Protein AF-A0A961I133-F1 (afdb_monomer_lite)

pLDDT: mean 90.17, std 13.54, range [42.69, 98.56]

Structure (mmCIF, N/CA/C/O backbone):
data_AF-A0A961I133-F1
#
_entry.id   AF-A0A961I133-F1
#
loop_
_atom_site.group_PDB
_atom_site.id
_atom_site.type_symbol
_atom_site.label_atom_id
_atom_site.label_alt_id
_atom_site.label_comp_id
_atom_site.label_asym_id
_atom_site.label_entity_id
_atom_site.label_seq_id
_atom_site.pdbx_PDB_ins_code
_atom_site.Cartn_x
_atom_site.Cartn_y
_atom_site.Cartn_z
_atom_site.occupancy
_atom_site.B_iso_or_equiv
_atom_site.auth_seq_id
_atom_site.auth_comp_id
_atom_site.auth_asym_id
_atom_site.auth_atom_id
_atom_site.pdbx_PDB_model_num
ATOM 1 N N . MET A 1 1 ? 59.436 -11.239 -15.183 1.00 50.59 1 MET A N 1
ATOM 2 C CA . MET A 1 1 ? 58.950 -12.524 -14.637 1.00 50.59 1 MET A CA 1
ATOM 3 C C . MET A 1 1 ? 58.895 -12.315 -13.132 1.00 50.59 1 MET A C 1
ATOM 5 O O . MET A 1 1 ? 59.951 -12.216 -12.537 1.00 50.59 1 MET A O 1
ATOM 9 N N . THR A 1 2 ? 57.771 -11.971 -12.509 1.00 42.69 2 THR A N 1
ATOM 10 C CA . THR A 1 2 ? 56.448 -12.614 -12.539 1.00 42.69 2 THR A CA 1
ATOM 11 C C . THR A 1 2 ? 55.341 -11.593 -12.214 1.00 42.69 2 THR A C 1
ATOM 13 O O . THR A 1 2 ? 55.454 -10.838 -11.253 1.00 42.69 2 THR A O 1
ATOM 16 N N . THR A 1 3 ? 54.274 -11.553 -13.017 1.00 49.84 3 THR A N 1
ATOM 17 C CA . THR A 1 3 ? 53.020 -10.855 -12.696 1.00 49.84 3 THR A CA 1
ATOM 18 C C . THR A 1 3 ? 52.151 -11.805 -11.878 1.00 49.84 3 THR A C 1
ATOM 20 O O . THR A 1 3 ? 51.937 -12.947 -12.280 1.00 49.84 3 THR A O 1
ATOM 23 N N . ILE A 1 4 ? 51.709 -11.373 -10.698 1.00 60.94 4 ILE A N 1
ATOM 24 C CA . ILE A 1 4 ? 50.721 -12.113 -9.911 1.00 60.94 4 ILE A CA 1
ATOM 25 C C . ILE A 1 4 ? 49.348 -11.657 -10.398 1.00 60.94 4 ILE A C 1
ATOM 27 O O . ILE A 1 4 ? 48.815 -10.646 -9.944 1.00 60.94 4 ILE A O 1
ATOM 31 N N . ASP A 1 5 ? 48.798 -12.405 -11.349 1.00 55.34 5 ASP A N 1
ATOM 32 C CA . ASP A 1 5 ? 47.393 -12.326 -11.726 1.00 55.34 5 ASP A CA 1
ATOM 33 C C . ASP A 1 5 ? 46.580 -12.968 -10.596 1.00 55.34 5 ASP A C 1
ATOM 35 O O . ASP A 1 5 ? 46.339 -14.177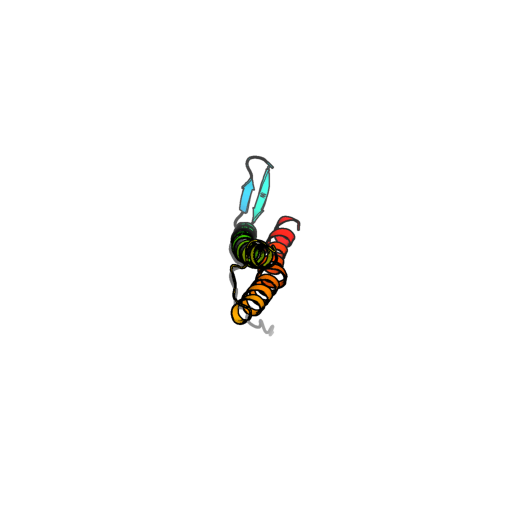 -10.563 1.00 55.34 5 ASP A O 1
ATOM 39 N N . HIS A 1 6 ? 46.208 -12.164 -9.598 1.00 57.12 6 HIS A N 1
ATOM 40 C CA . HIS A 1 6 ? 45.223 -12.578 -8.609 1.00 57.12 6 HIS A CA 1
ATOM 41 C C . HIS A 1 6 ? 43.899 -12.807 -9.337 1.00 57.12 6 HIS A C 1
ATOM 43 O O . HIS A 1 6 ? 43.289 -11.868 -9.843 1.00 57.12 6 HIS A O 1
ATOM 49 N N . GLY A 1 7 ? 43.503 -14.079 -9.413 1.00 51.88 7 GLY A N 1
ATOM 50 C CA . GLY A 1 7 ? 42.318 -14.561 -10.104 1.00 51.88 7 GLY A CA 1
ATOM 51 C C . GLY A 1 7 ? 41.072 -13.737 -9.799 1.00 51.88 7 GLY A C 1
ATOM 52 O O . GLY A 1 7 ? 40.390 -13.957 -8.799 1.00 51.88 7 GLY A O 1
ATOM 53 N N . ALA A 1 8 ? 40.737 -12.834 -10.717 1.00 59.41 8 ALA A N 1
ATOM 54 C CA . ALA A 1 8 ? 39.376 -12.373 -10.881 1.00 59.41 8 ALA A CA 1
ATOM 55 C C . ALA A 1 8 ? 38.589 -13.574 -11.405 1.00 59.41 8 ALA A C 1
ATOM 57 O O . ALA A 1 8 ? 38.661 -13.921 -12.584 1.00 59.41 8 ALA A O 1
ATOM 58 N N . ILE A 1 9 ? 37.891 -14.260 -10.501 1.00 64.62 9 ILE A N 1
ATOM 59 C CA . ILE A 1 9 ? 36.848 -15.216 -10.862 1.00 64.62 9 ILE A CA 1
ATOM 60 C C . ILE A 1 9 ? 35.946 -14.461 -11.837 1.00 64.62 9 ILE A C 1
ATOM 62 O O . ILE A 1 9 ? 35.340 -13.460 -11.456 1.00 64.62 9 ILE A O 1
ATOM 66 N N . GLY A 1 10 ? 35.939 -14.873 -13.106 1.00 56.66 10 GLY A N 1
ATOM 67 C CA . GLY A 1 10 ? 35.105 -14.279 -14.140 1.00 56.66 10 GLY A CA 1
ATOM 68 C C . GLY A 1 10 ? 33.644 -14.540 -13.807 1.00 56.66 10 GLY A C 1
ATOM 69 O O . GLY A 1 10 ? 33.047 -15.482 -14.320 1.00 56.66 10 GLY A O 1
ATOM 70 N N . VAL A 1 11 ? 33.074 -13.740 -12.908 1.00 64.31 11 VAL A N 1
ATOM 71 C CA . VAL A 1 11 ? 31.636 -13.699 -12.692 1.00 64.31 11 VAL A CA 1
ATOM 72 C C . VAL A 1 11 ? 31.069 -13.167 -13.995 1.00 64.31 11 VAL A C 1
ATOM 74 O O . VAL A 1 11 ? 31.267 -12.001 -14.337 1.00 64.31 11 VAL A O 1
ATOM 77 N N . ALA A 1 12 ? 30.438 -14.052 -14.765 1.00 67.31 12 ALA A N 1
ATOM 78 C CA . ALA A 1 12 ? 29.729 -13.671 -15.972 1.00 67.31 12 ALA A CA 1
ATOM 79 C C . ALA A 1 12 ? 28.796 -12.504 -15.627 1.00 67.31 12 ALA A C 1
ATOM 81 O O . ALA A 1 12 ? 27.971 -12.616 -14.717 1.00 67.31 12 ALA A O 1
ATOM 82 N N . ALA A 1 13 ? 28.961 -11.376 -16.321 1.00 66.44 13 ALA A N 1
ATOM 83 C CA . ALA A 1 13 ? 28.079 -10.235 -16.144 1.00 66.44 13 ALA A CA 1
ATOM 84 C C . ALA A 1 13 ? 26.623 -10.702 -16.340 1.00 66.44 13 ALA A C 1
ATOM 86 O O . ALA A 1 13 ? 26.351 -11.439 -17.298 1.00 66.44 13 ALA A O 1
ATOM 87 N N . PRO A 1 14 ? 25.691 -10.332 -15.442 1.00 70.12 14 PRO A N 1
ATOM 88 C CA . PRO A 1 14 ? 24.295 -10.707 -15.596 1.00 70.12 14 PRO A CA 1
ATOM 89 C C . PRO A 1 14 ? 23.801 -10.236 -16.964 1.00 70.12 14 PRO A C 1
ATOM 91 O O . PRO A 1 14 ? 24.086 -9.122 -17.399 1.00 70.12 14 PRO A O 1
ATOM 94 N N . HIS A 1 15 ? 23.087 -11.113 -17.661 1.00 73.81 15 HIS A N 1
ATOM 95 C CA . HIS A 1 15 ? 22.559 -10.846 -18.993 1.00 73.81 15 HIS A CA 1
ATOM 96 C C . HIS A 1 15 ? 21.523 -9.726 -18.895 1.00 73.81 15 HIS A C 1
ATOM 98 O O . HIS A 1 15 ? 20.404 -9.927 -18.424 1.00 73.81 15 HIS A O 1
ATOM 104 N N . VAL A 1 16 ? 21.924 -8.533 -19.326 1.00 83.06 16 VAL A N 1
ATOM 105 C CA . VAL A 1 16 ? 21.072 -7.349 -19.342 1.00 83.06 16 VAL A CA 1
ATOM 106 C C . VAL A 1 16 ? 20.086 -7.483 -20.501 1.00 83.06 16 VAL A C 1
ATOM 108 O O . VAL A 1 16 ? 20.473 -7.485 -21.671 1.00 83.06 16 VAL A O 1
ATOM 111 N N . GLN A 1 17 ? 18.808 -7.674 -20.174 1.00 91.12 17 GLN A N 1
ATOM 112 C CA . GLN A 1 17 ? 17.739 -7.829 -21.156 1.00 91.12 17 GLN A CA 1
ATOM 113 C C . GLN A 1 17 ? 16.886 -6.569 -21.222 1.00 91.12 17 GLN A C 1
ATOM 115 O O . GLN A 1 17 ? 16.371 -6.102 -20.207 1.00 91.12 17 GLN A O 1
ATOM 120 N N . TYR A 1 18 ? 16.650 -6.095 -22.441 1.00 92.88 18 TYR A N 1
ATOM 121 C CA . TYR A 1 18 ? 15.837 -4.916 -22.705 1.00 92.88 18 TYR A CA 1
ATOM 122 C C . TYR A 1 18 ? 14.605 -5.269 -23.528 1.00 92.88 18 TYR A C 1
ATOM 124 O O . TYR A 1 18 ? 14.665 -6.114 -24.421 1.00 92.88 18 TYR A O 1
ATOM 132 N N . ARG A 1 19 ? 13.509 -4.541 -23.301 1.00 92.50 19 ARG A N 1
ATOM 133 C CA . ARG A 1 19 ? 12.402 -4.443 -24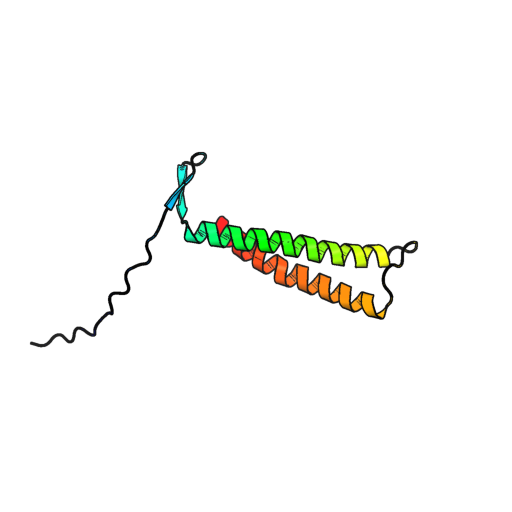.260 1.00 92.50 19 ARG A CA 1
ATOM 134 C C . ARG A 1 19 ? 12.276 -3.023 -24.790 1.00 92.50 19 ARG A C 1
ATOM 136 O O . ARG A 1 19 ? 12.536 -2.061 -24.070 1.00 92.50 19 ARG A O 1
ATOM 143 N N . ILE A 1 20 ? 11.841 -2.890 -26.038 1.00 94.38 20 ILE A N 1
ATOM 144 C CA . ILE A 1 20 ? 11.473 -1.593 -26.610 1.00 94.38 20 ILE A CA 1
ATOM 145 C C . ILE A 1 20 ? 9.985 -1.376 -26.367 1.00 94.38 20 ILE A C 1
ATOM 147 O O . ILE A 1 20 ? 9.161 -2.217 -26.728 1.00 94.38 20 ILE A O 1
ATOM 151 N N . CYS A 1 21 ? 9.627 -0.262 -25.731 1.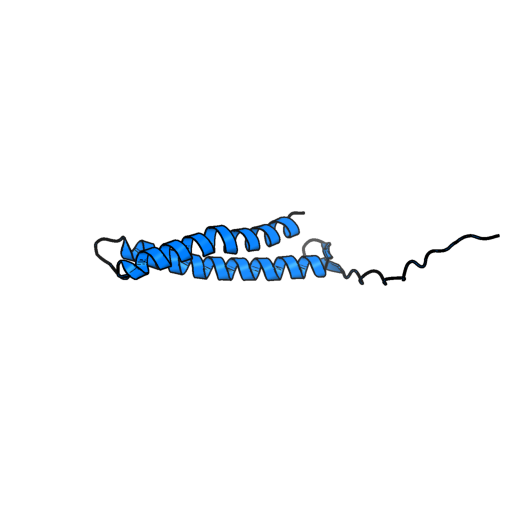00 91.12 21 CYS A N 1
ATOM 152 C CA . CYS A 1 21 ? 8.225 0.108 -25.591 1.00 91.12 21 CYS A CA 1
ATOM 153 C C . CYS A 1 21 ? 7.654 0.504 -26.968 1.00 91.12 21 CYS A C 1
ATOM 155 O O . CYS A 1 21 ? 8.181 1.442 -27.568 1.00 91.12 21 CYS A O 1
ATOM 157 N N . PRO A 1 22 ? 6.573 -0.131 -27.461 1.00 93.31 22 PRO A N 1
ATOM 158 C CA . PRO A 1 22 ? 6.021 0.173 -28.785 1.00 93.31 22 PRO A CA 1
ATOM 159 C C . PRO A 1 22 ? 5.403 1.576 -28.871 1.00 93.31 22 PRO A C 1
ATOM 161 O O . PRO A 1 22 ? 5.327 2.141 -29.953 1.00 93.31 22 PRO A O 1
ATOM 164 N N . PHE A 1 23 ? 4.990 2.150 -27.737 1.00 93.44 23 PHE A N 1
ATOM 165 C CA . PHE A 1 23 ? 4.366 3.474 -27.690 1.00 93.44 23 PHE A CA 1
ATOM 166 C C . PHE A 1 23 ? 5.382 4.610 -27.546 1.00 93.44 23 PHE A C 1
ATOM 168 O O . PHE A 1 23 ? 5.200 5.671 -28.130 1.00 93.44 23 PHE A O 1
ATOM 175 N N . THR A 1 24 ? 6.442 4.409 -26.756 1.00 92.12 24 THR A N 1
ATOM 176 C CA . THR A 1 24 ? 7.406 5.478 -26.429 1.00 92.12 24 THR A CA 1
ATOM 177 C C . THR A 1 24 ? 8.767 5.309 -27.100 1.00 92.12 24 THR A C 1
ATOM 179 O O . THR A 1 24 ? 9.595 6.210 -27.008 1.00 92.12 24 THR A O 1
ATOM 182 N N . GLY A 1 25 ? 9.051 4.153 -27.709 1.00 92.38 25 GLY A N 1
ATOM 183 C CA . GLY A 1 25 ? 10.352 3.828 -28.304 1.00 92.38 25 GLY A CA 1
ATOM 184 C C . GLY A 1 25 ? 11.502 3.684 -27.297 1.00 92.38 25 GLY A C 1
ATOM 185 O O . GLY A 1 25 ? 12.641 3.446 -27.696 1.00 92.38 25 GLY A O 1
ATOM 186 N N . ARG A 1 26 ? 11.243 3.822 -25.988 1.00 90.94 26 ARG A N 1
ATOM 187 C CA . ARG A 1 26 ? 12.282 3.755 -24.950 1.00 90.94 26 ARG A CA 1
ATOM 188 C C . 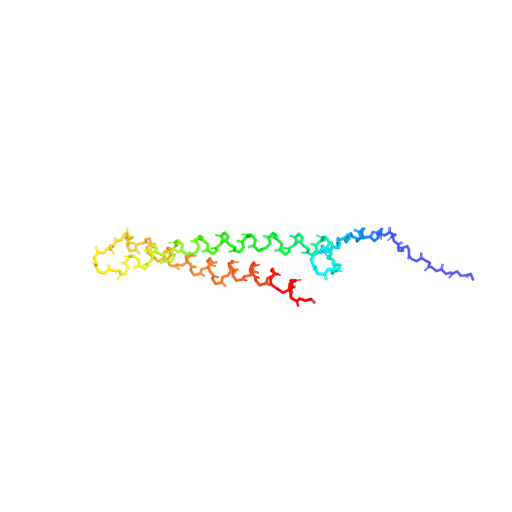ARG A 1 26 ? 12.732 2.316 -24.694 1.00 90.94 26 ARG A C 1
ATOM 190 O O . ARG A 1 26 ? 11.914 1.392 -24.692 1.00 90.94 26 ARG A O 1
ATOM 197 N N . ARG A 1 27 ? 14.034 2.157 -24.431 1.00 91.44 27 ARG A N 1
ATOM 198 C CA . ARG A 1 27 ? 14.638 0.918 -23.923 1.00 91.44 27 ARG A CA 1
ATOM 199 C C . ARG A 1 27 ? 14.302 0.773 -22.445 1.00 91.44 27 ARG A C 1
ATOM 201 O O . ARG A 1 27 ? 14.667 1.639 -21.659 1.00 91.44 27 ARG A O 1
ATOM 208 N N . ILE A 1 28 ? 13.612 -0.304 -22.093 1.00 91.94 28 ILE A N 1
ATOM 209 C CA . ILE A 1 28 ? 13.236 -0.624 -20.718 1.00 91.94 28 ILE A CA 1
ATOM 210 C C . ILE A 1 28 ? 14.010 -1.857 -20.275 1.00 91.94 28 ILE A C 1
ATOM 212 O O . ILE A 1 28 ? 13.921 -2.911 -20.907 1.00 91.94 28 ILE A O 1
ATOM 216 N N . GLU A 1 29 ? 14.746 -1.703 -19.183 1.00 93.06 29 GLU A N 1
ATOM 217 C CA . GLU A 1 29 ? 15.487 -2.774 -18.526 1.00 93.06 29 GLU A CA 1
ATOM 218 C C . GLU A 1 29 ? 14.549 -3.764 -17.849 1.00 93.06 29 GLU A C 1
ATOM 220 O O . GLU A 1 29 ? 13.696 -3.381 -17.043 1.00 93.06 29 GLU A O 1
ATOM 225 N N . ARG A 1 30 ? 14.721 -5.059 -18.129 1.00 91.94 30 ARG A N 1
ATOM 226 C CA . ARG A 1 30 ? 13.807 -6.093 -17.633 1.00 91.94 30 ARG A CA 1
ATOM 227 C C . ARG A 1 30 ? 13.838 -6.221 -16.110 1.00 91.94 30 ARG A C 1
ATOM 229 O O . ARG A 1 30 ? 12.785 -6.396 -15.499 1.00 91.94 30 ARG A O 1
ATOM 236 N N . ASN A 1 31 ? 15.017 -6.115 -15.498 1.00 93.00 31 ASN A N 1
ATOM 237 C CA . ASN A 1 31 ? 15.163 -6.227 -14.044 1.00 93.00 31 ASN A CA 1
ATOM 238 C C . ASN A 1 31 ? 14.529 -5.031 -13.322 1.00 93.00 31 ASN A C 1
ATOM 240 O O . ASN A 1 31 ? 13.802 -5.224 -12.348 1.00 93.00 31 ASN A O 1
ATOM 244 N N . ALA A 1 32 ? 14.740 -3.817 -13.838 1.00 93.25 32 ALA A N 1
ATOM 245 C CA . ALA A 1 32 ? 14.118 -2.610 -13.300 1.00 93.25 32 ALA A CA 1
ATOM 246 C C . ALA A 1 32 ? 12.591 -2.662 -13.445 1.00 93.25 32 ALA A C 1
ATOM 248 O O . ALA A 1 32 ? 11.872 -2.388 -12.489 1.00 93.25 32 ALA A O 1
ATOM 249 N N . GLU A 1 33 ? 12.078 -3.102 -14.600 1.00 94.38 33 GLU A N 1
ATOM 250 C CA . GLU A 1 33 ? 10.637 -3.260 -14.809 1.00 94.38 33 GLU A CA 1
ATOM 251 C C . GLU A 1 33 ? 10.001 -4.216 -13.792 1.00 94.38 33 GLU A C 1
ATOM 253 O O . GLU A 1 33 ? 8.931 -3.923 -13.255 1.00 94.38 33 GLU A O 1
ATOM 258 N N . ILE A 1 34 ? 10.636 -5.363 -13.534 1.00 95.19 34 ILE A N 1
ATOM 259 C CA . ILE A 1 34 ? 10.134 -6.334 -12.555 1.00 95.19 34 ILE A CA 1
ATOM 260 C C . ILE A 1 34 ? 10.148 -5.717 -11.156 1.00 95.19 34 ILE A C 1
ATOM 262 O O . ILE A 1 34 ? 9.143 -5.810 -10.452 1.00 95.19 34 ILE A O 1
ATOM 266 N N . LEU A 1 35 ? 11.243 -5.053 -10.775 1.00 95.50 35 LEU A N 1
ATOM 267 C CA . LEU A 1 35 ? 11.367 -4.411 -9.470 1.00 95.50 35 LEU A CA 1
ATOM 268 C C . LEU A 1 35 ? 10.277 -3.351 -9.262 1.00 95.50 35 LEU A C 1
ATOM 270 O O . LEU A 1 35 ? 9.574 -3.397 -8.252 1.00 95.50 35 LEU A O 1
ATOM 274 N N . ILE A 1 36 ? 10.082 -2.455 -10.233 1.00 97.38 36 ILE A N 1
ATOM 275 C CA . ILE A 1 36 ? 9.031 -1.428 -10.197 1.00 97.38 36 ILE A CA 1
ATOM 276 C C . ILE A 1 36 ? 7.661 -2.088 -10.053 1.00 97.38 36 ILE A C 1
ATOM 278 O O . ILE A 1 36 ? 6.881 -1.708 -9.184 1.00 97.38 36 ILE A O 1
ATOM 282 N N . ARG A 1 37 ? 7.363 -3.103 -10.872 1.00 97.31 37 ARG A N 1
ATOM 283 C CA . ARG A 1 37 ? 6.047 -3.751 -10.887 1.00 97.31 37 ARG A CA 1
ATOM 284 C C . ARG A 1 37 ? 5.727 -4.442 -9.564 1.00 97.31 37 ARG A C 1
ATOM 286 O O . ARG A 1 37 ? 4.619 -4.283 -9.061 1.00 97.31 37 ARG A O 1
ATOM 293 N N . VAL A 1 38 ? 6.669 -5.202 -9.007 1.00 98.25 38 VAL A N 1
ATOM 294 C CA . VAL A 1 38 ? 6.465 -5.927 -7.743 1.00 98.25 38 VAL A CA 1
ATOM 295 C C . VAL A 1 38 ? 6.218 -4.945 -6.599 1.00 98.25 38 VAL A C 1
ATOM 297 O O . VAL A 1 38 ? 5.245 -5.104 -5.863 1.00 98.25 38 VAL A O 1
ATOM 300 N N . ASN A 1 39 ? 7.039 -3.897 -6.492 1.00 98.44 39 ASN A N 1
ATOM 301 C CA . ASN A 1 39 ? 6.878 -2.878 -5.456 1.00 98.44 39 ASN A CA 1
ATOM 302 C C . ASN A 1 39 ? 5.584 -2.068 -5.642 1.00 98.44 39 ASN A C 1
ATOM 304 O O . ASN A 1 39 ? 4.865 -1.842 -4.674 1.00 98.44 39 ASN A O 1
ATOM 308 N N . ALA A 1 40 ? 5.222 -1.708 -6.877 1.00 98.31 40 ALA A N 1
ATOM 309 C CA . ALA A 1 40 ? 3.982 -0.985 -7.162 1.00 98.31 40 ALA A CA 1
ATOM 310 C C . ALA A 1 40 ? 2.735 -1.801 -6.783 1.00 98.31 40 ALA A C 1
ATOM 312 O O . ALA A 1 40 ? 1.811 -1.272 -6.169 1.00 98.31 40 ALA A O 1
ATOM 313 N N . VAL A 1 41 ? 2.710 -3.098 -7.108 1.00 98.56 41 VAL A N 1
ATOM 314 C CA . VAL A 1 41 ? 1.601 -3.985 -6.723 1.00 98.56 41 VAL A CA 1
ATOM 315 C C . VAL A 1 41 ? 1.534 -4.136 -5.204 1.00 98.56 41 VAL A C 1
ATOM 317 O O . VAL A 1 41 ? 0.452 -4.002 -4.634 1.00 98.56 41 VAL A O 1
ATOM 320 N N . ALA A 1 42 ? 2.673 -4.351 -4.539 1.00 98.31 42 ALA A N 1
ATOM 321 C CA . ALA A 1 42 ? 2.731 -4.411 -3.080 1.00 98.31 42 ALA A CA 1
ATOM 322 C C . ALA A 1 42 ? 2.202 -3.115 -2.441 1.00 98.31 42 ALA A C 1
ATOM 324 O O . ALA A 1 42 ? 1.374 -3.176 -1.534 1.00 98.31 42 ALA A O 1
ATOM 325 N N . ALA A 1 43 ? 2.595 -1.949 -2.961 1.00 98.50 43 ALA A N 1
ATOM 326 C CA . ALA A 1 43 ? 2.115 -0.655 -2.491 1.00 98.50 43 ALA A CA 1
ATOM 327 C C . ALA A 1 43 ? 0.586 -0.536 -2.588 1.00 98.50 43 ALA A C 1
ATOM 329 O O . ALA A 1 43 ? -0.052 -0.129 -1.623 1.00 98.50 43 ALA A O 1
ATOM 330 N N . VAL A 1 44 ? -0.029 -0.936 -3.705 1.00 98.44 44 VAL A N 1
ATOM 331 C CA . VAL A 1 44 ? -1.498 -0.899 -3.851 1.00 98.44 44 VAL A CA 1
ATOM 332 C C . VAL A 1 44 ? -2.190 -1.823 -2.844 1.00 98.44 44 VAL A C 1
ATOM 334 O O . VAL A 1 44 ? -3.195 -1.433 -2.249 1.00 98.44 44 VAL A O 1
ATOM 337 N N . VAL A 1 45 ? -1.644 -3.019 -2.603 1.00 98.56 45 VAL A N 1
ATOM 338 C CA . VAL A 1 45 ? -2.182 -3.952 -1.600 1.00 98.56 45 VAL A CA 1
ATOM 339 C C . VAL A 1 45 ? -2.107 -3.346 -0.199 1.00 98.56 45 VAL A C 1
ATOM 341 O O . VAL A 1 45 ? -3.114 -3.320 0.509 1.00 98.56 45 VAL A O 1
ATOM 344 N N . PHE A 1 46 ? -0.954 -2.794 0.188 1.00 98.56 46 PHE A N 1
ATOM 345 C CA . PHE A 1 46 ? -0.817 -2.122 1.479 1.00 98.56 46 PHE A CA 1
ATOM 346 C C . PHE A 1 46 ? -1.720 -0.893 1.572 1.00 98.56 46 PHE A C 1
ATOM 348 O O . PHE A 1 46 ? -2.339 -0.693 2.610 1.00 98.56 46 PHE A O 1
ATOM 355 N N . LEU A 1 47 ? -1.896 -0.109 0.509 1.00 98.38 47 LEU A N 1
ATOM 356 C CA . LEU A 1 47 ? -2.834 1.015 0.517 1.00 98.38 47 LEU A CA 1
ATOM 357 C C . LEU A 1 47 ? -4.270 0.551 0.798 1.00 98.38 47 LEU A C 1
ATOM 359 O O . LEU A 1 47 ? -4.958 1.167 1.608 1.00 98.38 47 LEU A O 1
ATOM 363 N N . ALA A 1 48 ? -4.710 -0.548 0.180 1.00 98.56 48 ALA A N 1
ATOM 364 C CA . ALA A 1 48 ? -6.041 -1.103 0.408 1.00 98.56 48 ALA A CA 1
ATOM 365 C C . ALA A 1 48 ? -6.223 -1.592 1.856 1.00 98.56 48 ALA A C 1
ATOM 367 O O . ALA A 1 48 ? -7.217 -1.252 2.498 1.00 98.56 48 ALA A O 1
ATOM 368 N N . VAL A 1 49 ? -5.249 -2.331 2.399 1.00 98.50 49 VAL A N 1
ATOM 369 C CA . VAL A 1 49 ? -5.283 -2.822 3.791 1.00 98.50 49 VAL A CA 1
ATOM 370 C C . VAL A 1 49 ? -5.244 -1.663 4.792 1.00 98.50 49 VAL A C 1
ATOM 372 O O . VAL A 1 49 ? -6.035 -1.611 5.734 1.00 98.50 49 VAL A O 1
ATOM 375 N N . GLY A 1 50 ? -4.374 -0.682 4.559 1.00 98.31 50 GLY A N 1
ATOM 376 C CA . GLY A 1 50 ? -4.268 0.515 5.387 1.00 98.31 50 GLY A CA 1
ATOM 377 C C . GLY A 1 50 ? -5.530 1.360 5.331 1.00 98.31 50 GLY A C 1
ATOM 378 O O . GLY A 1 50 ? -6.026 1.785 6.372 1.00 98.31 50 GLY A O 1
ATOM 379 N N . GLY A 1 51 ? -6.091 1.556 4.138 1.00 98.19 51 GLY A N 1
ATOM 380 C CA . GLY A 1 51 ? -7.360 2.247 3.931 1.00 98.19 51 GLY A CA 1
ATOM 381 C C . GLY A 1 51 ? -8.523 1.545 4.628 1.00 98.19 51 GLY A C 1
ATOM 382 O O . GLY A 1 51 ? -9.345 2.212 5.249 1.00 98.19 51 GLY A O 1
ATOM 383 N N . PHE A 1 52 ? -8.550 0.210 4.622 1.00 98.38 52 PHE A N 1
ATOM 384 C CA . PHE A 1 52 ? -9.539 -0.568 5.365 1.00 98.38 52 PHE A CA 1
ATOM 385 C C . PHE A 1 52 ? -9.447 -0.320 6.879 1.00 98.38 52 PHE A C 1
ATOM 387 O O . PHE A 1 52 ? -10.455 0.006 7.504 1.00 98.38 52 PHE A O 1
ATOM 394 N N . PHE A 1 53 ? -8.249 -0.375 7.473 1.00 98.00 53 PHE A N 1
ATOM 395 C CA . PHE A 1 53 ? -8.076 -0.025 8.890 1.00 98.00 53 PHE A CA 1
ATOM 396 C C . PHE A 1 53 ? -8.446 1.434 9.185 1.00 98.00 53 PHE A C 1
ATOM 398 O O . PHE A 1 53 ? -9.098 1.711 10.191 1.00 98.00 53 PHE A O 1
ATOM 405 N N . GLY A 1 54 ? -8.100 2.361 8.289 1.00 97.38 54 GLY A N 1
ATOM 406 C CA . GLY A 1 54 ? -8.483 3.769 8.404 1.00 97.38 54 GLY A CA 1
ATOM 407 C C . GLY A 1 54 ? -10.000 3.961 8.380 1.00 97.38 54 GLY A C 1
ATOM 408 O O . GLY A 1 54 ? -10.537 4.733 9.173 1.00 97.38 54 GLY A O 1
ATOM 409 N N . LEU A 1 55 ? -10.708 3.204 7.537 1.00 97.62 55 LEU A N 1
ATOM 410 C CA . LEU A 1 55 ? -12.166 3.216 7.475 1.00 97.62 55 LEU A CA 1
ATOM 411 C C . LEU A 1 55 ? -12.792 2.687 8.771 1.00 97.62 55 LEU A C 1
ATOM 413 O O . LEU A 1 55 ? -13.719 3.308 9.283 1.00 97.62 55 LEU A O 1
ATOM 417 N N . LEU A 1 56 ? -12.271 1.593 9.339 1.00 97.12 56 LEU A N 1
ATOM 418 C CA . LEU A 1 56 ? -12.731 1.076 10.635 1.00 97.12 56 LEU A CA 1
ATOM 419 C C . LEU A 1 56 ? -12.562 2.111 11.756 1.00 97.12 56 LEU A C 1
ATOM 421 O O . LEU A 1 56 ? -13.475 2.318 12.561 1.00 97.12 56 LEU A O 1
ATOM 425 N N . VAL A 1 57 ? -11.416 2.798 11.788 1.00 97.19 57 VAL A N 1
ATOM 426 C CA . VAL A 1 57 ? -11.144 3.883 12.742 1.00 97.19 57 VAL A CA 1
ATOM 427 C C . VAL A 1 57 ? -12.124 5.039 12.543 1.00 97.19 57 VAL A C 1
ATOM 429 O O . VAL A 1 57 ? -12.732 5.488 13.515 1.00 97.19 57 VAL A O 1
ATOM 432 N N . ALA A 1 58 ? -12.310 5.501 11.303 1.00 96.50 58 ALA A N 1
ATOM 433 C CA . ALA A 1 58 ? -13.199 6.614 10.978 1.00 96.50 58 ALA A CA 1
ATOM 434 C C . ALA A 1 58 ? -14.656 6.303 11.340 1.00 96.50 58 ALA A C 1
ATOM 436 O O . ALA A 1 58 ? -15.308 7.106 12.008 1.00 96.50 58 ALA A O 1
ATOM 437 N N . LEU A 1 59 ? -15.137 5.110 10.974 1.00 96.75 59 LEU A N 1
ATOM 438 C CA . LEU A 1 59 ? -16.481 4.659 11.317 1.00 96.75 59 LEU A CA 1
ATOM 439 C C . LEU A 1 59 ? -16.668 4.562 12.822 1.00 96.75 59 LEU A C 1
ATOM 441 O O . LEU A 1 59 ? -17.727 4.942 13.274 1.00 96.75 59 LEU A O 1
ATOM 445 N N . THR A 1 60 ? -15.662 4.151 13.599 1.00 95.19 60 THR A N 1
ATOM 446 C CA . THR A 1 60 ? -15.761 4.091 15.072 1.00 95.19 60 THR A CA 1
ATOM 447 C C . THR A 1 60 ? -15.768 5.476 15.734 1.00 95.19 60 THR A C 1
ATOM 449 O O . THR A 1 60 ? -16.197 5.624 16.877 1.00 95.19 60 THR A O 1
ATOM 452 N N . ARG A 1 61 ? -15.288 6.515 15.040 1.00 92.81 61 ARG A N 1
ATOM 453 C CA . ARG A 1 61 ? -15.319 7.904 15.528 1.00 92.81 61 ARG A CA 1
ATOM 454 C C . ARG A 1 61 ? -16.584 8.661 15.137 1.00 92.81 61 ARG A C 1
ATOM 456 O O . ARG A 1 61 ? -16.788 9.766 15.635 1.00 92.81 61 ARG A O 1
ATOM 463 N N . TRP A 1 62 ? -17.443 8.080 14.306 1.00 95.75 62 TRP A N 1
ATOM 464 C CA . TRP A 1 62 ? -18.757 8.634 14.005 1.00 95.75 62 TRP A CA 1
ATOM 465 C C . TRP A 1 62 ? -19.694 8.421 15.207 1.00 95.75 62 TRP A C 1
ATOM 467 O O . TRP A 1 62 ? -19.935 7.285 15.587 1.00 95.75 62 TRP A O 1
ATOM 477 N N . PRO A 1 63 ? -20.309 9.465 15.792 1.00 92.62 63 PRO A N 1
ATOM 478 C CA . PRO A 1 63 ? -21.233 9.297 16.919 1.00 92.62 63 PRO A CA 1
ATOM 479 C C . PRO A 1 63 ? -22.336 8.232 16.758 1.00 92.62 63 PRO A C 1
ATOM 481 O O . PRO A 1 63 ? -22.724 7.625 17.751 1.00 92.62 63 PRO A O 1
ATOM 484 N N . ALA A 1 64 ? -22.835 7.996 15.538 1.00 94.81 64 ALA A N 1
ATOM 485 C CA . ALA A 1 64 ? -23.903 7.027 15.275 1.00 94.81 64 ALA A CA 1
ATOM 486 C C . ALA A 1 64 ? -23.405 5.583 15.080 1.00 94.81 64 ALA A C 1
ATOM 488 O O . ALA A 1 64 ? -24.204 4.652 15.139 1.00 94.81 64 ALA A O 1
ATOM 489 N N . VAL A 1 65 ? -22.110 5.386 14.818 1.00 90.38 65 VAL A N 1
ATOM 490 C CA . VAL A 1 65 ? -21.524 4.092 14.458 1.00 90.38 65 VAL A CA 1
ATOM 491 C C . VAL A 1 65 ? -20.284 3.875 15.327 1.00 90.38 65 VAL A C 1
ATOM 493 O O . VAL A 1 65 ? -19.354 4.658 15.306 1.00 90.38 65 VAL A O 1
ATOM 496 N N . GLN A 1 66 ? -20.251 2.821 16.138 1.00 90.88 66 GLN A N 1
ATOM 497 C CA . GLN A 1 66 ? -19.129 2.550 17.050 1.00 90.88 66 GLN A CA 1
ATOM 498 C C . GLN A 1 66 ? -18.705 1.091 16.902 1.00 90.88 66 GLN A C 1
ATOM 500 O O . GLN A 1 66 ? -18.973 0.258 17.761 1.00 90.88 66 GLN A O 1
ATOM 505 N N . LEU A 1 67 ? -18.116 0.769 15.745 1.00 92.38 67 LEU A N 1
ATOM 506 C CA . LEU A 1 67 ? -17.862 -0.619 15.342 1.00 92.38 67 LEU A CA 1
ATOM 507 C C . LEU A 1 67 ? -16.843 -1.333 16.231 1.00 92.38 67 LEU A C 1
ATOM 509 O O . LEU A 1 67 ? -16.988 -2.531 16.464 1.00 92.38 67 LEU A O 1
ATOM 513 N N . LEU A 1 68 ? -15.795 -0.631 16.674 1.00 92.31 68 LEU A N 1
ATOM 514 C CA . LEU A 1 68 ? -14.707 -1.242 17.432 1.00 92.31 68 LEU A CA 1
ATOM 515 C C . LEU A 1 68 ? -14.805 -0.911 18.929 1.00 92.31 68 LEU A C 1
ATOM 517 O O . LEU A 1 68 ? -14.930 0.265 19.283 1.00 92.31 68 LEU A O 1
ATOM 521 N N . PRO A 1 69 ? -14.659 -1.913 19.815 1.00 93.81 69 PRO A N 1
ATOM 522 C CA . PRO A 1 69 ? -14.442 -1.674 21.235 1.00 93.81 69 PRO A CA 1
ATOM 523 C C . PRO A 1 69 ? -13.058 -1.042 21.488 1.00 93.81 69 PRO A C 1
ATOM 525 O O . PRO A 1 69 ? -12.176 -1.032 20.623 1.00 93.81 69 PRO A O 1
ATOM 528 N N . ALA A 1 70 ? -12.876 -0.464 22.677 1.00 90.00 70 ALA A N 1
ATOM 529 C CA . ALA A 1 70 ? -11.724 0.386 22.993 1.00 90.00 70 ALA A CA 1
ATOM 530 C C . ALA A 1 70 ? -10.366 -0.339 22.924 1.00 90.00 70 ALA A C 1
ATOM 532 O O . ALA A 1 70 ? -9.371 0.264 22.522 1.00 90.00 70 ALA A O 1
ATOM 533 N N . ASP A 1 71 ? -10.327 -1.621 23.281 1.00 90.62 71 ASP A N 1
ATOM 534 C CA . ASP A 1 71 ? -9.152 -2.492 23.204 1.00 90.62 71 ASP A CA 1
ATOM 535 C C . ASP A 1 71 ? -8.676 -2.685 21.756 1.00 90.62 71 ASP A C 1
ATOM 537 O O . ASP A 1 71 ? -7.491 -2.525 21.454 1.00 90.62 71 ASP A O 1
ATOM 541 N N . TRP A 1 72 ? -9.606 -2.928 20.832 1.00 96.38 72 TRP A N 1
ATOM 542 C CA . TRP A 1 72 ? -9.295 -3.082 19.411 1.00 96.38 72 TRP A CA 1
ATOM 543 C C . TRP A 1 72 ? -9.029 -1.760 18.698 1.00 96.38 72 TRP A C 1
ATOM 545 O O . TRP A 1 72 ? -8.234 -1.730 17.758 1.00 96.38 72 TRP A O 1
ATOM 555 N N . PHE A 1 73 ? -9.648 -0.660 19.136 1.00 95.44 73 PHE A N 1
ATOM 556 C CA . PHE A 1 73 ? -9.496 0.639 18.481 1.00 95.44 73 PHE A CA 1
ATOM 557 C C . PHE A 1 73 ? -8.023 1.061 18.367 1.00 95.44 73 PHE A C 1
ATOM 559 O O . PHE A 1 73 ? -7.570 1.438 17.286 1.00 95.44 73 PHE A O 1
ATOM 566 N N . TYR A 1 74 ? -7.254 0.975 19.457 1.00 95.38 74 TYR A N 1
ATOM 567 C CA . TYR A 1 74 ? -5.848 1.393 19.453 1.00 95.38 74 TYR A CA 1
ATOM 568 C C . TYR A 1 74 ? -4.939 0.425 18.695 1.00 95.38 74 TYR A C 1
ATOM 570 O O . TYR A 1 74 ? -3.980 0.871 18.062 1.00 95.38 74 TYR A O 1
ATOM 578 N N . LEU A 1 75 ? -5.258 -0.872 18.694 1.00 96.56 75 LEU A N 1
ATOM 579 C CA . LEU A 1 75 ? -4.550 -1.852 17.871 1.00 96.56 75 LEU A CA 1
ATOM 580 C C . LEU A 1 75 ? -4.752 -1.564 16.381 1.00 96.56 75 LEU A C 1
ATOM 582 O O . LEU A 1 75 ? -3.778 -1.497 15.636 1.00 96.56 75 LEU A O 1
ATOM 586 N N . VAL A 1 76 ? -5.992 -1.315 15.950 1.00 97.56 76 VAL A N 1
ATOM 587 C CA . VAL A 1 76 ? -6.302 -1.009 14.545 1.00 97.56 76 VAL A CA 1
ATOM 588 C C . VAL A 1 76 ? -5.771 0.362 14.137 1.00 97.56 76 VAL A C 1
ATOM 590 O O . VAL A 1 76 ? -5.240 0.494 13.038 1.00 97.56 76 VAL A O 1
ATOM 593 N N . LEU A 1 77 ? -5.820 1.367 15.017 1.00 97.12 77 LEU A N 1
ATOM 594 C CA . LEU A 1 77 ? -5.202 2.673 14.769 1.00 97.12 77 LEU A CA 1
ATOM 595 C C . LEU A 1 77 ? -3.682 2.556 14.588 1.00 97.12 77 LEU A C 1
ATOM 597 O O . LEU A 1 77 ? -3.121 3.133 13.657 1.00 97.12 77 LEU A O 1
ATOM 601 N N . THR A 1 78 ? -3.021 1.779 15.447 1.00 97.31 78 THR A N 1
ATOM 602 C CA . THR A 1 78 ? -1.580 1.515 15.334 1.00 97.31 78 THR A CA 1
ATOM 603 C C . THR A 1 78 ? -1.268 0.749 14.050 1.00 97.31 78 THR A C 1
ATOM 605 O O . THR A 1 78 ? -0.353 1.122 13.318 1.00 97.31 78 THR A O 1
ATOM 608 N N . GLY A 1 79 ? -2.068 -0.273 13.732 1.00 97.88 79 GLY A N 1
ATOM 609 C CA . GLY A 1 79 ? -1.968 -1.035 12.490 1.00 97.88 79 GLY A CA 1
ATOM 610 C C . GLY A 1 79 ? -2.141 -0.160 11.2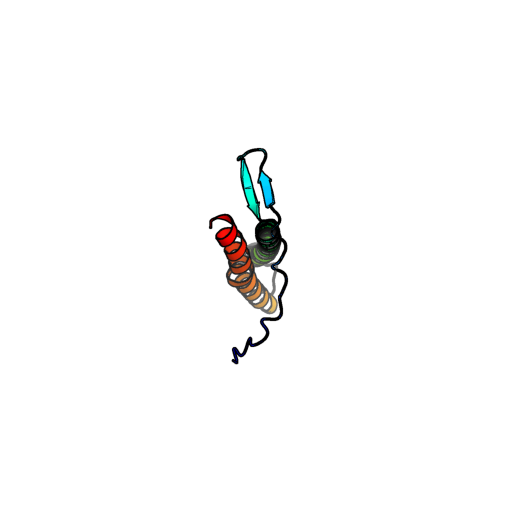49 1.00 97.88 79 GLY A C 1
ATOM 611 O O . GLY A 1 79 ? -1.335 -0.256 10.331 1.00 97.88 79 GLY A O 1
ATOM 612 N N . HIS A 1 80 ? -3.125 0.745 11.233 1.00 98.25 80 HIS A N 1
ATOM 613 C CA . HIS A 1 80 ? -3.315 1.730 10.166 1.00 98.25 80 HIS A CA 1
ATOM 614 C C . HIS A 1 80 ? -2.068 2.603 9.982 1.00 98.25 80 HIS A C 1
ATOM 616 O O . HIS A 1 80 ? -1.549 2.701 8.869 1.00 98.25 80 HIS A O 1
ATOM 622 N N . GLY A 1 81 ? -1.564 3.189 11.074 1.00 98.06 81 GLY A N 1
ATOM 623 C CA . GLY A 1 81 ? -0.377 4.041 11.053 1.00 98.06 81 GLY A CA 1
ATOM 624 C C . GLY A 1 81 ? 0.856 3.308 10.527 1.00 98.06 81 GLY A C 1
ATOM 625 O O . GLY A 1 81 ? 1.479 3.775 9.579 1.00 98.06 81 GLY A O 1
ATOM 626 N N . ALA A 1 82 ? 1.173 2.132 11.073 1.00 98.19 82 ALA A N 1
ATOM 627 C CA . ALA A 1 82 ? 2.306 1.326 10.619 1.00 98.19 82 ALA A CA 1
ATOM 628 C C . ALA A 1 82 ? 2.154 0.897 9.150 1.00 98.19 82 ALA A C 1
ATOM 630 O O . ALA A 1 82 ? 3.091 1.001 8.362 1.00 98.19 82 ALA A O 1
ATOM 631 N N . ASN A 1 83 ? 0.958 0.460 8.757 1.00 98.56 83 ASN A N 1
ATOM 632 C CA . ASN A 1 83 ? 0.671 0.035 7.395 1.00 98.56 83 ASN A CA 1
ATOM 633 C C . ASN A 1 83 ? 0.876 1.166 6.380 1.00 98.56 83 ASN A C 1
ATOM 635 O O . ASN A 1 83 ? 1.544 0.965 5.369 1.00 98.56 83 ASN A O 1
ATOM 639 N N . VAL A 1 84 ? 0.285 2.338 6.618 1.00 98.12 84 VAL A N 1
ATOM 640 C CA . VAL A 1 84 ? 0.322 3.436 5.645 1.00 98.12 84 VAL A CA 1
ATOM 641 C C . VAL A 1 84 ? 1.652 4.187 5.719 1.00 98.12 84 VAL A C 1
ATOM 643 O O . VAL A 1 84 ? 2.280 4.394 4.691 1.00 98.12 84 VAL A O 1
ATOM 646 N N . LEU A 1 85 ? 2.140 4.550 6.905 1.00 97.25 85 LEU A N 1
ATOM 647 C CA . LEU A 1 85 ? 3.334 5.396 7.023 1.00 97.25 85 LEU A CA 1
ATOM 648 C C . LEU A 1 85 ? 4.646 4.652 6.763 1.00 97.25 85 LEU A C 1
ATOM 650 O O . LEU A 1 85 ? 5.617 5.281 6.358 1.00 97.25 85 LEU A O 1
ATOM 654 N N . LEU A 1 86 ? 4.694 3.338 7.001 1.00 97.19 86 LEU A N 1
ATOM 655 C CA . LEU A 1 86 ? 5.908 2.551 6.791 1.00 97.19 86 LEU A CA 1
ATOM 656 C C . LEU A 1 86 ? 5.786 1.683 5.542 1.00 97.19 86 LEU A C 1
ATOM 658 O O . LEU A 1 86 ? 6.480 1.912 4.558 1.00 97.19 86 LEU A O 1
ATOM 662 N N . PHE A 1 87 ? 4.892 0.694 5.560 1.00 97.94 87 PHE A N 1
ATOM 663 C CA . PHE A 1 87 ? 4.862 -0.315 4.502 1.00 97.94 87 PHE A CA 1
ATOM 664 C C . PHE A 1 87 ? 4.429 0.275 3.157 1.00 97.94 87 PHE A C 1
ATOM 666 O O . PHE A 1 87 ? 5.152 0.136 2.173 1.00 97.94 87 PHE A O 1
ATOM 673 N N . TRP A 1 88 ? 3.296 0.979 3.104 1.00 98.50 88 TRP A N 1
ATOM 674 C CA . TRP A 1 88 ? 2.833 1.598 1.862 1.00 98.50 88 TRP A CA 1
ATOM 675 C C . TRP A 1 88 ? 3.855 2.591 1.301 1.00 98.50 88 TRP A C 1
ATOM 677 O O . TRP A 1 88 ? 4.217 2.456 0.132 1.00 98.50 88 TRP A O 1
ATOM 687 N N . ILE A 1 89 ? 4.343 3.535 2.122 1.00 98.12 89 ILE A N 1
ATOM 688 C CA . ILE A 1 89 ? 5.303 4.555 1.670 1.00 98.12 89 ILE A CA 1
ATOM 689 C C . ILE A 1 89 ? 6.569 3.906 1.112 1.00 98.12 89 ILE A C 1
ATOM 691 O O . ILE A 1 89 ? 6.944 4.244 -0.002 1.00 98.12 89 ILE A O 1
ATOM 695 N N . ILE A 1 90 ? 7.182 2.942 1.805 1.00 98.06 90 ILE A N 1
ATOM 696 C CA . ILE A 1 90 ? 8.441 2.333 1.346 1.00 98.06 90 ILE A CA 1
ATOM 697 C C . ILE A 1 90 ? 8.260 1.603 0.009 1.00 98.06 90 ILE A C 1
ATOM 699 O O . ILE A 1 90 ? 9.041 1.809 -0.921 1.00 98.06 90 ILE A O 1
ATOM 703 N N . PHE A 1 91 ? 7.228 0.761 -0.125 1.00 98.44 91 PHE A N 1
ATOM 704 C CA . PHE A 1 91 ? 6.987 0.048 -1.385 1.00 98.44 91 PHE A CA 1
ATOM 705 C C . PHE A 1 91 ? 6.654 1.016 -2.525 1.00 98.44 91 PHE A C 1
ATOM 707 O O . PHE A 1 91 ? 7.133 0.847 -3.649 1.00 98.44 91 PHE A O 1
ATOM 714 N N . PHE A 1 92 ? 5.859 2.048 -2.244 1.00 98.38 92 PHE A N 1
ATOM 715 C CA . PHE A 1 92 ? 5.525 3.068 -3.230 1.00 98.38 92 PHE A CA 1
ATOM 716 C C . PHE A 1 92 ? 6.760 3.871 -3.658 1.00 98.38 92 PHE A C 1
ATOM 718 O O . PHE A 1 92 ? 6.977 4.077 -4.851 1.00 98.38 92 PHE A O 1
ATOM 725 N N . GLU A 1 93 ? 7.590 4.275 -2.702 1.00 98.19 93 GLU A N 1
ATOM 726 C CA . GLU A 1 93 ? 8.801 5.058 -2.920 1.00 98.19 93 GLU A CA 1
ATOM 727 C C . GLU A 1 93 ? 9.807 4.298 -3.785 1.00 98.19 93 GLU A C 1
ATOM 729 O O . GLU A 1 93 ? 10.262 4.830 -4.795 1.00 98.19 93 GLU A O 1
ATOM 734 N N . ILE A 1 94 ? 10.088 3.026 -3.478 1.00 98.00 94 ILE A N 1
ATOM 735 C CA . ILE A 1 94 ? 10.970 2.201 -4.316 1.00 98.00 94 ILE A CA 1
ATOM 736 C C . ILE A 1 94 ? 10.416 2.129 -5.744 1.00 98.00 94 ILE A C 1
ATOM 738 O O . ILE A 1 94 ? 11.148 2.356 -6.706 1.00 98.00 94 ILE A O 1
ATOM 742 N N . ALA A 1 95 ? 9.120 1.857 -5.911 1.00 97.81 95 ALA A N 1
ATOM 743 C CA . ALA A 1 95 ? 8.525 1.785 -7.242 1.00 97.81 95 ALA A CA 1
ATOM 744 C C . ALA A 1 95 ? 8.661 3.107 -8.017 1.00 97.81 95 ALA A C 1
ATOM 746 O O . ALA A 1 95 ? 9.010 3.086 -9.199 1.00 97.81 95 ALA A O 1
ATOM 747 N N . VAL A 1 96 ? 8.405 4.246 -7.365 1.00 97.38 96 VAL A N 1
ATOM 748 C CA . VAL A 1 96 ? 8.407 5.556 -8.026 1.00 97.38 96 VAL A CA 1
ATOM 749 C C . VAL A 1 96 ? 9.820 6.045 -8.333 1.00 97.38 96 VAL A C 1
ATOM 751 O O . VAL A 1 96 ? 10.042 6.578 -9.418 1.00 97.38 96 VAL A O 1
ATOM 754 N N . LEU A 1 97 ? 10.784 5.821 -7.435 1.00 96.69 97 LEU A N 1
ATOM 755 C CA . LEU A 1 97 ? 12.171 6.243 -7.623 1.00 96.69 97 LEU A CA 1
ATOM 756 C C . LEU A 1 97 ? 12.815 5.515 -8.806 1.00 96.69 97 LEU A C 1
ATOM 758 O O . LEU A 1 97 ? 13.402 6.173 -9.655 1.00 96.69 97 LEU A O 1
ATOM 762 N N . TYR A 1 98 ? 12.639 4.193 -8.919 1.00 94.75 98 TYR A N 1
ATOM 763 C CA . TYR A 1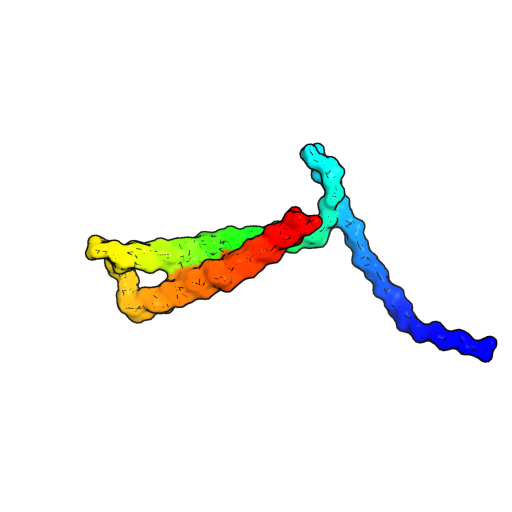 98 ? 13.158 3.432 -10.066 1.00 94.75 98 TYR A CA 1
ATOM 764 C C . TYR A 1 98 ? 12.407 3.713 -11.373 1.00 94.75 98 TYR A C 1
ATOM 766 O O . TYR A 1 98 ? 12.957 3.527 -12.455 1.00 94.75 98 TYR A O 1
ATOM 774 N N . PHE A 1 99 ? 11.139 4.120 -11.302 1.00 93.12 99 PHE A N 1
ATOM 775 C CA . PHE A 1 99 ? 10.376 4.507 -12.488 1.00 93.12 99 PHE A CA 1
ATOM 776 C C . PHE A 1 99 ? 10.775 5.893 -13.015 1.00 93.12 99 PHE A C 1
ATOM 778 O O . PHE A 1 99 ? 10.750 6.116 -14.226 1.00 93.12 99 PHE A O 1
ATOM 785 N N . ALA A 1 100 ? 11.096 6.821 -12.110 1.00 93.50 100 ALA A N 1
ATOM 786 C CA . ALA A 1 100 ? 11.389 8.214 -12.431 1.00 93.50 100 ALA A CA 1
ATOM 787 C C . ALA A 1 100 ? 12.886 8.520 -12.634 1.00 93.50 100 ALA A C 1
ATOM 789 O O . ALA A 1 100 ? 13.197 9.611 -13.115 1.00 93.50 100 ALA A O 1
ATOM 790 N N . SER A 1 101 ? 13.787 7.597 -12.274 1.00 87.75 101 SER A N 1
ATOM 791 C CA . SER A 1 101 ? 15.233 7.660 -12.555 1.00 87.75 101 SER A CA 1
ATOM 792 C C . SER A 1 101 ? 15.554 7.312 -14.005 1.00 87.75 101 SER A C 1
ATOM 794 O O . SER A 1 101 ? 16.326 8.064 -14.638 1.00 87.75 101 SER A O 1
#

Sequence (101 aa):
MTTIDHGAIGVAAPHVQYRICPFTGRRIERNAEILIRVNAVAAVVFLAVGGFFGLLVALTRWPAVQLLPADWFYLVLTGHGANVLLFWIIFFEIAVLYFAS

Secondary structure (DSSP, 8-state):
-----------PPP---EEE-TTT--EEEHHHHHHHHHHHHHHHHHHHHHHHHHHHHHHHHSTT---S-HHHHHHHHHHHHHIIIIIIHHHHHHHHHHHH-

Foldseek 3Di:
DDDPPPDPPCPPDPPFDWDQDPVPRDTDTPVLVVLLVVLVVQLVVLVVLLVVLVVLLVQCPPPVGNPDDPVVNVVSVVVSCCSVVPRNCVSNVSNVVSVVD

Radius of gyration: 23.47 Å; chains: 1; bounding box: 83×24×52 Å